Protein AF-A0A238X2G6-F1 (afdb_monomer_lite)

Sequence (100 aa):
MTDATEGRVTDTSEGRVTDTSNEGRRTAVTVDCADCGFDVTYRRLREARVGLARHEAETGHAVDWRIERLSAGVERAGDAAGVCGIPERGDEACDGRFPF

Secondary structure (DSSP, 8-state):
-------------------GGGGGG--EEEEEETTTTEEEEESSHHHHHHHHHHHHHHH----EEEEEE--HHHHHHHHHTT-----SSSS---------

pLDDT: mean 72.13, std 17.0, range [41.31, 95.06]

InterPro domains:
  IPR055964 Protein of unknown function DUF7542 [PF24398] (26-92)

Organism: Halorubrum vacuolatum (NCBI:txid63740)

Structure (mmCIF, N/CA/C/O backbone):
data_AF-A0A238X2G6-F1
#
_entry.id   AF-A0A238X2G6-F1
#
loop_
_atom_site.group_PDB
_atom_site.id
_atom_site.type_symbol
_atom_site.label_atom_id
_atom_site.label_alt_id
_atom_site.label_comp_id
_atom_site.label_asym_id
_atom_site.label_entity_id
_atom_site.label_seq_id
_atom_site.pdbx_PDB_ins_code
_atom_site.Cartn_x
_atom_site.Cartn_y
_atom_site.Cartn_z
_atom_site.occupancy
_atom_site.B_iso_or_equiv
_atom_site.auth_seq_id
_atom_site.auth_comp_id
_atom_site.auth_asym_id
_atom_site.auth_atom_id
_atom_site.pdbx_PDB_model_num
ATOM 1 N N . MET A 1 1 ? 22.361 56.481 -41.832 1.00 43.41 1 MET A N 1
ATOM 2 C CA . MET A 1 1 ? 22.383 55.053 -42.208 1.00 43.41 1 MET A CA 1
ATOM 3 C C . MET A 1 1 ? 22.372 54.261 -40.913 1.00 43.41 1 MET A C 1
ATOM 5 O O . MET A 1 1 ? 23.104 54.617 -40.003 1.00 43.41 1 MET A O 1
ATOM 9 N N . THR A 1 2 ? 21.404 53.362 -40.804 1.00 45.88 2 THR A N 1
ATOM 10 C CA . THR A 1 2 ? 20.804 52.767 -39.600 1.00 45.88 2 THR A CA 1
ATOM 11 C C . THR A 1 2 ? 21.659 51.727 -38.873 1.00 45.88 2 THR A C 1
ATOM 13 O O . THR A 1 2 ? 22.355 50.959 -39.521 1.00 45.88 2 THR A O 1
ATOM 16 N N . ASP A 1 3 ? 21.504 51.746 -37.544 1.00 54.97 3 ASP A N 1
ATOM 17 C CA . ASP A 1 3 ? 21.405 50.655 -36.554 1.00 54.97 3 ASP A CA 1
ATOM 18 C C . ASP A 1 3 ? 22.288 49.398 -36.660 1.00 54.97 3 ASP A C 1
ATOM 20 O O . ASP A 1 3 ? 22.249 48.662 -37.642 1.00 54.97 3 ASP A O 1
ATOM 24 N N . ALA A 1 4 ? 2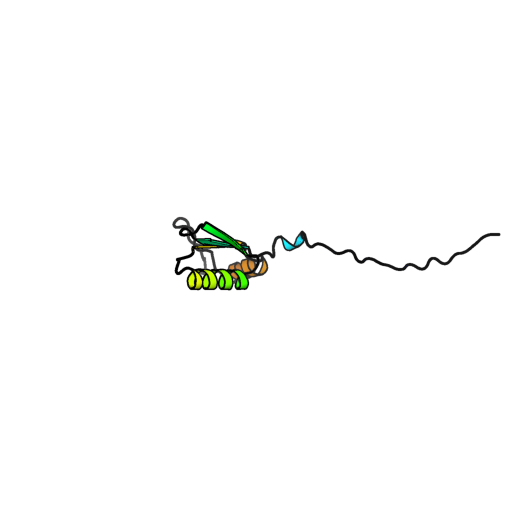2.951 49.072 -35.547 1.00 60.09 4 ALA A N 1
ATOM 25 C CA . ALA A 1 4 ? 23.222 47.688 -35.173 1.00 60.09 4 ALA A CA 1
ATOM 26 C C . ALA A 1 4 ? 23.057 47.536 -33.652 1.00 60.09 4 ALA A C 1
ATOM 28 O O . ALA A 1 4 ? 24.004 47.648 -32.878 1.00 60.09 4 ALA A O 1
ATOM 29 N N . THR A 1 5 ? 21.812 47.325 -33.235 1.00 61.19 5 THR A N 1
ATOM 30 C CA . THR A 1 5 ? 21.424 46.801 -31.923 1.00 61.19 5 THR A CA 1
ATOM 31 C C . THR A 1 5 ? 22.034 45.411 -31.722 1.00 61.19 5 THR A C 1
ATOM 33 O O . THR A 1 5 ? 21.630 44.442 -32.365 1.00 61.19 5 THR A O 1
ATOM 36 N N . GLU A 1 6 ? 23.003 45.289 -30.815 1.00 59.19 6 GLU A N 1
ATOM 37 C CA . GLU A 1 6 ? 23.534 43.996 -30.380 1.00 59.19 6 GLU A CA 1
ATOM 38 C C . GLU A 1 6 ? 22.517 43.315 -29.453 1.00 59.19 6 GLU A C 1
ATOM 40 O O . GLU A 1 6 ? 22.307 43.706 -28.302 1.00 59.19 6 GLU A O 1
ATOM 45 N N . GLY A 1 7 ? 21.836 42.299 -29.983 1.00 49.41 7 GLY A N 1
ATOM 46 C CA . GLY A 1 7 ? 20.875 41.488 -29.246 1.00 49.41 7 GLY A CA 1
ATOM 47 C C . GLY A 1 7 ? 21.553 40.679 -28.141 1.00 49.41 7 GLY A C 1
ATOM 48 O O . GLY A 1 7 ? 22.276 39.720 -28.401 1.00 49.41 7 GLY A O 1
ATOM 49 N N . ARG A 1 8 ? 21.281 41.042 -26.886 1.00 54.69 8 ARG A N 1
ATOM 50 C CA . ARG A 1 8 ? 21.616 40.240 -25.707 1.00 54.69 8 ARG A CA 1
ATOM 51 C C . ARG A 1 8 ? 20.678 39.035 -25.638 1.00 54.69 8 ARG A C 1
ATOM 53 O O . ARG A 1 8 ? 19.507 39.186 -25.302 1.00 54.69 8 ARG A O 1
ATOM 60 N N . VAL A 1 9 ? 21.196 37.843 -25.922 1.00 59.66 9 VAL A N 1
ATOM 61 C CA . VAL A 1 9 ? 20.473 36.583 -25.704 1.00 59.66 9 VAL A CA 1
ATOM 62 C C . VAL A 1 9 ? 20.531 36.250 -24.213 1.00 59.66 9 VAL A C 1
ATOM 64 O O . VAL A 1 9 ? 21.567 35.824 -23.706 1.00 59.66 9 VAL A O 1
ATOM 67 N N . THR A 1 10 ? 19.439 36.480 -23.485 1.00 60.28 10 THR A N 1
ATOM 68 C CA . THR A 1 10 ? 19.218 35.837 -22.185 1.00 60.28 10 THR A CA 1
ATOM 69 C C . THR A 1 10 ? 18.411 34.581 -22.437 1.00 60.28 10 THR A C 1
ATOM 71 O O . THR A 1 10 ? 17.205 34.644 -22.676 1.00 60.28 10 THR A O 1
ATOM 74 N N . ASP A 1 11 ? 19.090 33.443 -22.418 1.00 51.31 11 ASP A N 1
ATOM 75 C CA . ASP A 1 11 ? 18.433 32.147 -22.431 1.00 51.31 11 ASP A CA 1
ATOM 76 C C . ASP A 1 11 ? 17.734 31.962 -21.073 1.00 51.31 11 ASP A C 1
ATOM 78 O O . ASP A 1 11 ? 18.334 31.554 -20.082 1.00 51.31 11 ASP A O 1
ATOM 82 N N . THR A 1 12 ? 16.470 32.380 -20.984 1.00 60.91 12 THR A N 1
ATOM 83 C CA . THR A 1 12 ? 15.582 32.036 -19.866 1.00 60.91 12 THR A CA 1
ATOM 84 C C . THR A 1 12 ? 14.779 30.814 -20.275 1.00 60.91 12 THR A C 1
ATOM 86 O O . THR A 1 12 ? 13.565 30.860 -20.455 1.00 60.91 12 THR A O 1
ATOM 89 N N . SER A 1 13 ? 15.479 29.700 -20.447 1.00 57.94 13 SER A N 1
ATOM 90 C CA . SER A 1 13 ? 14.849 28.398 -20.620 1.00 57.94 13 SER A CA 1
ATOM 91 C C . SER A 1 13 ? 14.638 27.745 -19.255 1.00 57.94 13 SER A C 1
ATOM 93 O O . SER A 1 13 ? 15.218 26.708 -18.950 1.00 57.94 13 SER A O 1
ATOM 95 N N . GLU A 1 14 ? 13.769 28.317 -18.415 1.00 60.88 14 GLU A N 1
ATOM 96 C CA . GLU A 1 14 ? 13.149 27.563 -17.314 1.00 60.88 14 GLU A CA 1
ATOM 97 C C . GLU A 1 14 ? 11.978 26.745 -17.871 1.00 60.88 14 GLU A C 1
ATOM 99 O O . GLU A 1 14 ? 10.807 26.925 -17.534 1.00 60.88 14 GLU A O 1
ATOM 104 N N . GLY A 1 15 ? 12.306 25.822 -18.775 1.00 49.47 15 GLY A N 1
ATOM 105 C CA . GLY A 1 15 ? 11.401 24.761 -19.175 1.00 49.47 15 GLY A CA 1
ATOM 106 C C . GLY A 1 15 ? 11.247 23.808 -18.001 1.00 49.47 15 GLY A C 1
ATOM 107 O O . GLY A 1 15 ? 12.034 22.877 -17.847 1.00 49.47 15 GLY A O 1
ATOM 108 N N . ARG A 1 16 ? 10.244 24.036 -17.147 1.00 55.12 16 ARG A N 1
ATOM 109 C CA . ARG A 1 16 ? 9.802 23.036 -16.171 1.00 55.12 16 ARG A CA 1
ATOM 110 C C . ARG A 1 16 ? 9.295 21.832 -16.960 1.00 55.12 16 ARG A C 1
ATOM 112 O O . ARG A 1 16 ? 8.133 21.781 -17.352 1.00 55.12 16 ARG A O 1
ATOM 119 N N . VAL A 1 17 ? 10.185 20.871 -17.191 1.00 57.28 17 VAL A N 1
ATOM 120 C CA . VAL A 1 17 ? 9.835 19.520 -17.614 1.00 57.28 17 VAL A CA 1
ATOM 121 C C . VAL A 1 17 ? 8.948 18.963 -16.508 1.00 57.28 17 VAL A C 1
ATOM 123 O O . VAL A 1 17 ? 9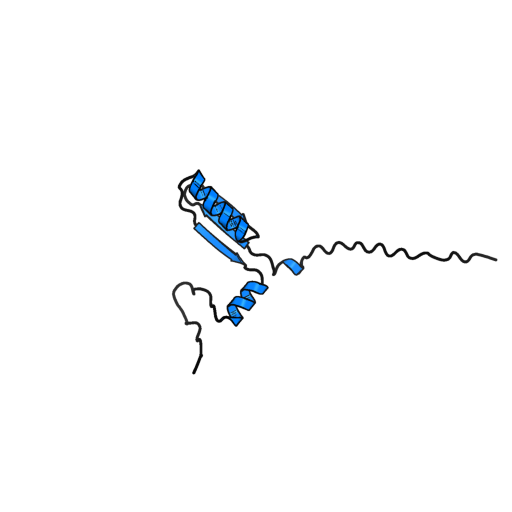.423 18.560 -15.452 1.00 57.28 17 VAL A O 1
ATOM 126 N N . THR A 1 18 ? 7.632 19.010 -16.690 1.00 53.09 18 THR A N 1
ATOM 127 C CA . THR A 1 18 ? 6.757 18.142 -15.913 1.00 53.09 18 THR A CA 1
ATOM 128 C C . THR A 1 18 ? 6.973 16.756 -16.482 1.00 53.09 18 THR A C 1
ATOM 130 O O . THR A 1 18 ? 6.536 16.468 -17.595 1.00 53.09 18 THR A O 1
ATOM 133 N N . ASP A 1 19 ? 7.730 15.938 -15.759 1.00 47.75 19 ASP A N 1
ATOM 134 C CA . ASP A 1 19 ? 8.060 14.574 -16.137 1.00 47.75 19 ASP A CA 1
ATOM 135 C C . ASP A 1 19 ? 6.794 13.717 -16.324 1.00 47.75 19 ASP A C 1
ATOM 137 O O . ASP A 1 19 ? 6.384 12.974 -15.429 1.00 47.75 19 ASP A O 1
ATOM 141 N N . THR A 1 20 ? 6.188 13.747 -17.508 1.00 51.09 20 THR A N 1
ATOM 142 C CA . THR A 1 20 ? 5.290 12.671 -17.954 1.00 51.09 20 THR A CA 1
ATOM 143 C C . THR A 1 20 ? 6.098 11.377 -18.158 1.00 51.09 20 THR A C 1
ATOM 145 O O . THR A 1 20 ? 5.592 10.282 -17.951 1.00 51.09 20 THR A O 1
ATOM 148 N N . SER A 1 21 ? 7.419 11.479 -18.367 1.00 50.69 21 SER A N 1
ATOM 149 C CA . SER A 1 21 ? 8.375 10.354 -18.320 1.00 50.69 21 SER A CA 1
ATOM 150 C C . SER A 1 21 ? 8.530 9.693 -16.936 1.00 50.69 21 SER A C 1
ATOM 152 O O . SER A 1 21 ? 9.225 8.685 -16.809 1.00 50.69 21 SER A O 1
ATOM 154 N N . ASN A 1 22 ? 7.889 10.217 -15.883 1.00 54.81 22 ASN A N 1
ATOM 155 C CA . ASN A 1 22 ? 7.878 9.619 -14.542 1.00 54.81 22 ASN A CA 1
ATOM 156 C C . ASN A 1 22 ? 6.709 8.634 -14.337 1.00 54.81 22 ASN A C 1
ATOM 158 O O . ASN A 1 22 ? 6.542 8.093 -13.245 1.00 54.81 22 ASN A O 1
ATOM 162 N N . GLU A 1 23 ? 5.894 8.362 -15.360 1.00 50.84 23 GLU A N 1
ATOM 163 C CA . GLU A 1 23 ? 4.807 7.379 -15.259 1.00 50.84 23 GLU A CA 1
ATOM 164 C C . GLU A 1 23 ? 5.327 5.973 -14.885 1.00 50.84 23 GLU A C 1
ATOM 166 O O . GLU A 1 23 ? 4.659 5.254 -14.145 1.00 50.84 23 GLU A O 1
ATOM 171 N N . GLY A 1 24 ? 6.561 5.633 -15.294 1.00 50.19 24 GLY A N 1
ATOM 172 C CA . GLY A 1 24 ? 7.241 4.364 -14.994 1.00 50.19 24 GLY A CA 1
ATOM 173 C C . GLY A 1 24 ? 8.103 4.328 -13.721 1.00 50.19 24 GLY A C 1
ATOM 174 O O . GLY A 1 24 ? 8.701 3.296 -13.431 1.00 50.19 24 GLY A O 1
ATOM 175 N N . ARG A 1 25 ? 8.221 5.409 -12.928 1.00 58.06 25 ARG A N 1
ATOM 176 C CA . ARG 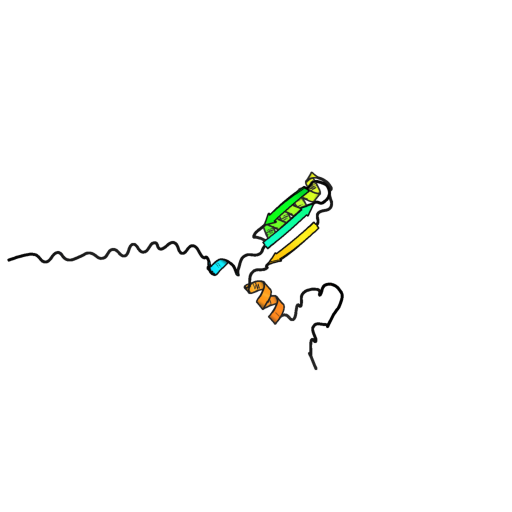A 1 25 ? 8.894 5.339 -11.601 1.00 58.06 25 ARG A CA 1
ATOM 177 C C . ARG A 1 25 ? 7.928 5.468 -10.430 1.00 58.06 25 ARG A C 1
ATOM 179 O O . ARG A 1 25 ? 8.368 5.542 -9.283 1.00 58.06 25 ARG A O 1
ATOM 186 N N . ARG A 1 26 ? 6.625 5.501 -10.687 1.00 69.44 26 ARG A N 1
ATOM 187 C CA . ARG A 1 26 ? 5.622 5.704 -9.644 1.00 69.44 26 ARG A CA 1
ATOM 188 C C . ARG A 1 26 ? 5.186 4.362 -9.078 1.00 69.44 26 ARG A C 1
ATOM 190 O O . ARG A 1 26 ? 4.377 3.667 -9.685 1.00 69.44 26 ARG A O 1
ATOM 197 N N . THR A 1 27 ? 5.681 4.050 -7.884 1.00 81.00 27 THR A N 1
ATOM 198 C CA . THR A 1 27 ? 5.053 3.042 -7.034 1.00 81.00 27 THR A CA 1
ATOM 199 C C . THR A 1 27 ? 3.607 3.455 -6.762 1.00 81.00 27 THR A C 1
ATOM 201 O O . THR A 1 27 ? 3.326 4.636 -6.551 1.00 81.00 27 THR A O 1
ATOM 204 N N . ALA A 1 28 ? 2.685 2.505 -6.796 1.00 85.31 28 ALA A N 1
ATOM 205 C CA . ALA A 1 28 ? 1.294 2.706 -6.425 1.00 85.31 28 ALA A CA 1
ATOM 206 C C . ALA A 1 28 ? 0.892 1.585 -5.471 1.00 85.31 28 ALA A C 1
ATOM 208 O O . ALA A 1 28 ? 1.071 0.412 -5.794 1.00 85.31 28 ALA A O 1
ATOM 209 N N . VAL A 1 29 ? 0.401 1.960 -4.294 1.00 89.62 29 VAL A N 1
ATOM 210 C CA . VAL A 1 29 ? -0.061 1.021 -3.270 1.00 89.62 29 VAL A CA 1
ATOM 211 C C . VAL A 1 29 ? -1.432 1.463 -2.813 1.00 89.62 29 VAL A C 1
ATOM 213 O O . VAL A 1 29 ? -1.565 2.586 -2.331 1.00 89.62 29 VAL A O 1
ATOM 216 N N . THR A 1 30 ? -2.415 0.593 -2.958 1.00 90.88 30 THR A N 1
ATOM 217 C CA . THR A 1 30 ? -3.771 0.816 -2.469 1.00 90.88 30 THR A CA 1
ATOM 218 C C . THR A 1 30 ? -3.923 0.112 -1.132 1.00 90.88 30 THR A C 1
ATOM 220 O O . THR A 1 30 ? -3.491 -1.030 -0.975 1.00 90.88 30 THR A O 1
ATOM 223 N N . VAL A 1 31 ? -4.480 0.828 -0.165 1.00 89.06 31 VAL A N 1
ATOM 224 C CA . VAL A 1 31 ? -4.832 0.332 1.163 1.00 89.06 31 VAL A CA 1
ATOM 225 C C . VAL A 1 31 ? -6.348 0.429 1.266 1.00 89.06 31 VAL A C 1
ATOM 227 O O . VAL A 1 31 ? -6.873 1.531 1.117 1.00 89.06 31 VAL A O 1
ATOM 230 N N . ASP A 1 32 ? -7.008 -0.703 1.487 1.00 91.88 32 ASP A N 1
ATOM 231 C CA . ASP A 1 32 ? -8.463 -0.832 1.573 1.00 91.88 32 ASP A CA 1
ATOM 232 C C . ASP A 1 32 ? -8.854 -1.525 2.886 1.00 91.88 32 ASP A C 1
ATOM 234 O O . ASP A 1 32 ? -8.298 -2.561 3.253 1.00 91.88 32 ASP A O 1
ATOM 238 N N . CYS A 1 33 ? -9.797 -0.944 3.621 1.00 93.00 33 CYS A N 1
ATOM 239 C CA . CYS A 1 33 ? -10.366 -1.547 4.820 1.00 93.00 33 CYS A CA 1
ATOM 240 C C . CYS A 1 33 ? -11.829 -1.909 4.573 1.00 93.00 33 CYS A C 1
ATOM 242 O O . CYS A 1 33 ? -12.702 -1.034 4.537 1.00 93.00 33 CYS A O 1
ATOM 244 N N . ALA A 1 34 ? -12.100 -3.211 4.499 1.00 87.81 34 ALA A N 1
ATOM 245 C CA . ALA A 1 34 ? -13.440 -3.748 4.291 1.00 87.81 34 ALA A CA 1
ATOM 246 C C . ALA A 1 34 ? -14.427 -3.399 5.424 1.00 87.81 34 ALA A C 1
ATOM 248 O O . ALA A 1 34 ? -15.635 -3.352 5.192 1.00 87.81 34 ALA A O 1
ATOM 249 N N . ASP A 1 35 ? -13.928 -3.126 6.634 1.00 88.94 35 ASP A N 1
ATOM 250 C CA . ASP A 1 35 ? -14.761 -2.875 7.815 1.00 88.94 35 ASP A CA 1
ATOM 251 C C . ASP A 1 35 ? -15.307 -1.440 7.890 1.00 88.94 35 ASP A C 1
ATOM 253 O O . ASP A 1 35 ? -16.364 -1.204 8.479 1.00 88.94 35 ASP A O 1
ATOM 257 N N . CYS A 1 36 ? -14.609 -0.457 7.307 1.00 92.62 36 CYS A N 1
ATOM 258 C CA . CYS A 1 36 ? -14.988 0.959 7.425 1.00 92.62 36 CYS A CA 1
ATOM 259 C C . CYS A 1 36 ? -14.932 1.767 6.123 1.00 92.62 36 CYS A C 1
ATOM 261 O O . CYS A 1 36 ? -15.203 2.969 6.148 1.00 92.62 36 CYS A O 1
ATOM 263 N N . GLY A 1 37 ? -14.609 1.131 4.994 1.00 85.88 37 GLY A N 1
ATOM 264 C CA . GLY A 1 37 ? -14.569 1.773 3.679 1.00 85.88 37 GLY A CA 1
ATOM 265 C C . GLY A 1 37 ? -13.413 2.759 3.506 1.00 85.88 37 GLY A C 1
ATOM 266 O O . GLY A 1 37 ? -13.505 3.684 2.700 1.00 85.88 37 GLY A O 1
ATOM 267 N N . PHE A 1 38 ? -12.343 2.609 4.290 1.00 87.56 38 PHE A N 1
ATOM 268 C CA . PHE A 1 38 ? -11.116 3.375 4.092 1.00 87.56 38 PHE A CA 1
ATOM 269 C C . PHE A 1 38 ? -10.402 2.864 2.838 1.00 87.56 38 PHE A C 1
ATOM 271 O O . PHE A 1 38 ? -9.858 1.772 2.878 1.00 87.56 38 PHE A O 1
ATOM 278 N N . ASP A 1 39 ? -10.373 3.666 1.770 1.00 92.50 39 ASP A N 1
ATOM 279 C CA . ASP A 1 39 ? -9.631 3.394 0.531 1.00 92.50 39 ASP A CA 1
ATOM 280 C C . ASP A 1 39 ? -8.681 4.561 0.237 1.00 92.50 39 ASP A C 1
ATOM 282 O O . ASP A 1 39 ? -9.104 5.713 0.083 1.00 92.50 39 ASP A O 1
ATOM 286 N N . VAL A 1 40 ? -7.374 4.286 0.205 1.00 91.19 40 VAL A N 1
ATOM 287 C CA . VAL A 1 40 ? -6.355 5.291 -0.120 1.00 91.19 40 VAL A CA 1
ATOM 288 C C . VAL A 1 40 ? -5.248 4.692 -0.978 1.00 91.19 40 VAL A C 1
ATOM 290 O O . VAL A 1 40 ? -4.607 3.705 -0.621 1.00 91.19 40 VAL A O 1
ATOM 293 N N . THR A 1 41 ? -4.940 5.370 -2.087 1.00 91.56 41 THR A N 1
ATOM 294 C CA . THR A 1 41 ? -3.775 5.059 -2.924 1.00 91.56 41 THR A CA 1
ATOM 295 C C . THR A 1 41 ? -2.583 5.959 -2.590 1.00 91.56 41 THR A C 1
ATOM 297 O O . THR A 1 41 ? -2.626 7.179 -2.757 1.00 91.56 41 THR A O 1
ATOM 300 N N . TYR A 1 42 ? -1.461 5.350 -2.217 1.00 89.19 42 TYR A N 1
ATOM 301 C CA . TYR A 1 42 ? -0.189 6.011 -1.941 1.00 89.19 42 TYR A CA 1
ATOM 302 C C . TYR A 1 42 ? 0.789 5.869 -3.105 1.00 89.19 42 TYR A C 1
ATOM 304 O O . TYR A 1 42 ? 0.842 4.849 -3.793 1.00 89.19 42 TYR A O 1
ATOM 312 N N . ARG A 1 43 ? 1.637 6.887 -3.295 1.00 86.00 43 ARG A N 1
ATOM 313 C CA . ARG A 1 43 ? 2.692 6.886 -4.327 1.00 86.00 43 ARG A CA 1
ATOM 314 C C . ARG A 1 43 ? 4.059 6.427 -3.813 1.00 86.00 43 ARG A C 1
ATOM 316 O O . ARG A 1 43 ? 5.028 6.384 -4.570 1.00 86.00 43 ARG A O 1
ATOM 323 N N . ARG A 1 44 ? 4.161 6.121 -2.515 1.00 82.81 44 ARG A N 1
ATOM 324 C CA . ARG A 1 44 ? 5.393 5.692 -1.840 1.00 82.81 44 ARG A CA 1
ATOM 325 C C . ARG A 1 44 ? 5.090 4.573 -0.848 1.00 82.81 44 ARG A C 1
ATOM 327 O O . ARG A 1 44 ? 4.210 4.723 -0.006 1.00 82.81 44 ARG A O 1
ATOM 334 N N . LEU A 1 45 ? 5.890 3.504 -0.872 1.00 86.50 45 LEU A N 1
ATOM 335 C CA . LEU A 1 45 ? 5.745 2.359 0.047 1.00 86.50 45 LEU A CA 1
ATOM 336 C C . LEU A 1 45 ? 5.832 2.769 1.518 1.00 86.50 45 LEU A C 1
ATOM 338 O O . LEU A 1 45 ? 5.082 2.275 2.352 1.00 86.50 45 LEU A O 1
ATOM 342 N N . ARG A 1 46 ? 6.740 3.699 1.839 1.00 87.31 46 ARG A N 1
ATOM 343 C CA . ARG A 1 46 ? 6.895 4.195 3.210 1.00 87.31 46 ARG A CA 1
ATOM 344 C C . ARG A 1 46 ? 5.615 4.858 3.721 1.00 87.31 46 ARG A C 1
ATOM 346 O O . ARG A 1 46 ? 5.263 4.661 4.875 1.00 87.31 46 ARG A O 1
ATOM 353 N N . GLU A 1 47 ? 4.951 5.647 2.883 1.00 87.12 47 GLU A N 1
ATOM 354 C CA . GLU A 1 47 ? 3.714 6.342 3.254 1.00 87.12 47 GLU A CA 1
ATOM 355 C C . GLU A 1 47 ? 2.559 5.355 3.393 1.00 87.12 47 GLU A C 1
ATOM 357 O O . GLU A 1 47 ? 1.864 5.404 4.401 1.00 87.12 47 GLU A O 1
ATOM 362 N N . ALA A 1 48 ? 2.439 4.404 2.461 1.00 89.06 48 ALA A N 1
ATOM 363 C CA . ALA A 1 48 ? 1.459 3.324 2.548 1.00 89.06 48 ALA A CA 1
ATOM 364 C C . ALA A 1 48 ? 1.597 2.536 3.857 1.00 89.06 48 ALA A C 1
ATOM 366 O O . ALA A 1 48 ? 0.621 2.351 4.575 1.00 89.06 48 ALA A O 1
AT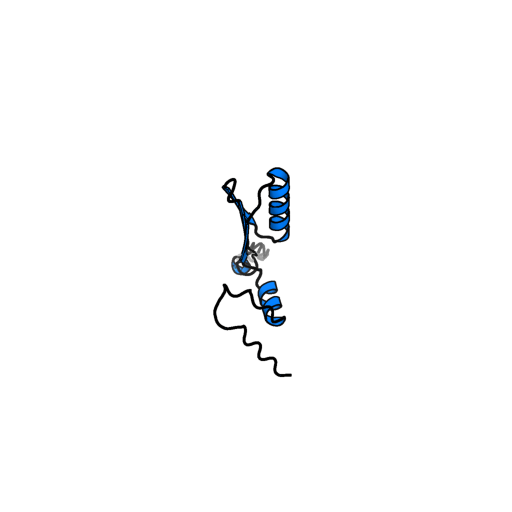OM 367 N N . ARG A 1 49 ? 2.828 2.152 4.223 1.00 91.25 49 ARG A N 1
ATOM 368 C CA . ARG A 1 49 ? 3.105 1.423 5.468 1.00 91.25 49 ARG A CA 1
ATOM 369 C C . ARG A 1 49 ? 2.716 2.217 6.715 1.00 91.25 49 ARG A C 1
ATOM 371 O O . ARG A 1 49 ? 2.215 1.636 7.671 1.00 91.25 49 ARG A O 1
ATOM 378 N N . VAL A 1 50 ? 2.969 3.526 6.725 1.00 94.00 50 VAL A N 1
ATOM 379 C CA . VAL A 1 50 ? 2.568 4.396 7.842 1.00 94.00 50 VAL A CA 1
ATOM 380 C C . VAL A 1 50 ? 1.047 4.544 7.894 1.00 94.00 50 VAL A C 1
ATOM 382 O O . VAL A 1 50 ? 0.490 4.488 8.983 1.00 94.00 50 VAL A O 1
ATOM 385 N N . GLY A 1 51 ? 0.384 4.706 6.746 1.00 89.12 51 GLY A N 1
ATOM 386 C CA . GLY A 1 51 ? -1.075 4.781 6.650 1.00 89.12 51 GLY A CA 1
ATOM 387 C C . GLY A 1 51 ? -1.759 3.517 7.164 1.00 89.12 51 GLY A C 1
ATOM 388 O O . GLY A 1 51 ? -2.649 3.620 8.000 1.00 89.12 51 GLY A O 1
ATOM 389 N N . LEU A 1 52 ? -1.268 2.347 6.746 1.00 90.19 52 LEU A N 1
ATOM 390 C CA . LEU A 1 52 ? -1.729 1.036 7.203 1.00 90.19 52 LEU A CA 1
ATOM 391 C C . LEU A 1 52 ? -1.621 0.902 8.728 1.00 90.19 52 LEU A C 1
ATOM 393 O O . LEU A 1 52 ? -2.629 0.762 9.410 1.00 90.19 52 LEU A O 1
ATOM 397 N N . ALA A 1 53 ? -0.406 1.037 9.271 1.00 91.69 53 ALA A N 1
ATOM 398 C CA . ALA A 1 53 ? -0.164 0.864 10.703 1.00 91.69 53 ALA A CA 1
ATOM 399 C C . ALA A 1 53 ? -0.939 1.879 11.556 1.00 91.69 53 ALA A C 1
ATOM 401 O O . ALA A 1 53 ? -1.382 1.571 12.660 1.00 91.69 53 ALA A O 1
ATOM 402 N N . ARG A 1 54 ? -1.103 3.105 11.047 1.00 93.50 54 ARG A N 1
ATOM 403 C CA . ARG A 1 54 ? -1.924 4.127 11.692 1.00 93.50 54 ARG A CA 1
ATOM 404 C C . ARG A 1 54 ? -3.394 3.718 11.713 1.00 93.50 54 ARG A C 1
ATOM 406 O O . ARG A 1 54 ? -4.013 3.825 12.763 1.00 93.50 54 ARG A O 1
ATOM 413 N N . HIS A 1 55 ? -3.934 3.260 10.586 1.00 92.75 55 HIS A N 1
ATOM 414 C CA . HIS A 1 55 ? -5.330 2.852 10.490 1.00 92.75 55 HIS A CA 1
ATOM 415 C C . HIS A 1 55 ? -5.635 1.677 11.424 1.00 92.75 55 HIS A C 1
ATOM 417 O O . HIS A 1 55 ? -6.586 1.749 12.199 1.00 92.75 55 HIS A O 1
ATOM 423 N N . GLU A 1 56 ? -4.793 0.642 11.411 1.00 92.94 56 GLU A N 1
ATOM 424 C CA . GLU A 1 56 ? -4.907 -0.512 12.311 1.00 92.94 56 GLU A CA 1
ATOM 425 C C . GLU A 1 56 ? -4.861 -0.079 13.784 1.00 92.94 56 GLU A C 1
ATOM 427 O O . GLU A 1 56 ? -5.660 -0.539 14.593 1.00 92.94 56 GLU A O 1
ATOM 432 N N . ALA A 1 57 ? -3.970 0.850 14.147 1.00 95.06 57 ALA A N 1
ATOM 433 C CA . ALA A 1 57 ? -3.861 1.343 15.520 1.00 95.06 57 ALA A CA 1
ATOM 434 C C . ALA A 1 57 ? -5.046 2.223 15.956 1.00 95.06 57 ALA A C 1
ATOM 436 O O . ALA A 1 57 ? -5.436 2.188 17.122 1.00 95.06 57 ALA A O 1
ATOM 437 N N . GLU A 1 58 ? -5.598 3.036 15.052 1.00 94.81 58 GLU A N 1
ATOM 438 C CA . GLU A 1 58 ? -6.708 3.951 15.350 1.00 94.81 58 GLU A CA 1
ATOM 439 C C . GLU A 1 58 ? -8.064 3.235 15.391 1.00 94.81 58 GLU A C 1
ATOM 441 O O . GLU A 1 58 ? -8.933 3.620 16.173 1.00 94.81 58 GLU A O 1
ATOM 446 N N . THR A 1 59 ? -8.253 2.207 14.563 1.00 91.94 59 THR A N 1
ATOM 447 C CA . THR A 1 59 ? -9.555 1.542 14.378 1.00 91.94 59 THR A CA 1
ATOM 448 C C . THR A 1 59 ? -9.605 0.124 14.940 1.00 91.94 59 THR A C 1
ATOM 450 O O . THR A 1 59 ? -10.683 -0.375 15.247 1.00 91.94 59 THR A O 1
ATOM 453 N N . GLY A 1 60 ? -8.455 -0.537 15.093 1.00 93.19 60 GLY A N 1
ATOM 454 C CA . GLY A 1 60 ? -8.381 -1.963 15.411 1.00 93.19 60 GLY A CA 1
ATOM 455 C C . GLY A 1 60 ? -8.817 -2.878 14.262 1.00 93.19 60 GLY A C 1
ATOM 456 O O . GLY A 1 60 ? -8.929 -4.084 14.476 1.00 93.19 60 GLY A O 1
ATOM 457 N N . HIS A 1 61 ? -9.085 -2.335 13.072 1.00 93.25 61 HIS A N 1
ATOM 458 C CA . HIS A 1 61 ? -9.489 -3.124 11.914 1.00 93.25 61 HIS A CA 1
ATOM 459 C C . HIS A 1 61 ? -8.290 -3.796 11.258 1.00 93.25 61 HIS A C 1
ATOM 461 O O . HIS A 1 61 ? -7.179 -3.259 11.262 1.00 93.25 61 HIS A O 1
ATOM 467 N N . ALA A 1 62 ? -8.541 -4.954 10.655 1.00 84.88 62 ALA A N 1
ATOM 468 C CA . ALA A 1 62 ? -7.609 -5.530 9.703 1.00 84.88 62 ALA A CA 1
ATOM 469 C C . ALA A 1 62 ? -7.766 -4.797 8.367 1.00 84.88 62 ALA A C 1
ATOM 471 O O . ALA A 1 62 ? -8.871 -4.435 7.963 1.00 84.88 62 ALA A O 1
ATOM 472 N N . VAL A 1 63 ? -6.650 -4.543 7.695 1.00 87.19 63 VAL A N 1
ATOM 473 C CA . VAL A 1 63 ? -6.639 -3.757 6.464 1.00 87.19 63 VAL A CA 1
ATOM 474 C C . VAL A 1 63 ? -5.916 -4.538 5.379 1.00 87.19 63 VAL A C 1
ATOM 476 O O . VAL A 1 63 ? -4.797 -5.020 5.578 1.00 87.19 63 VAL A O 1
ATOM 479 N N . ASP A 1 64 ? -6.549 -4.636 4.217 1.00 88.25 64 ASP A N 1
ATOM 480 C CA . ASP A 1 64 ? -5.966 -5.235 3.031 1.00 88.25 64 ASP A CA 1
ATOM 481 C C . ASP A 1 64 ? -5.142 -4.192 2.269 1.00 88.25 64 ASP A C 1
ATOM 483 O O . ASP A 1 64 ? -5.447 -2.998 2.222 1.00 88.25 64 ASP A O 1
ATOM 487 N N . TRP A 1 65 ? -4.046 -4.631 1.656 1.00 88.25 65 TRP A N 1
ATOM 488 C CA . TRP A 1 65 ? -3.215 -3.754 0.840 1.00 88.25 65 TRP A CA 1
ATOM 489 C C . TRP A 1 65 ? -2.708 -4.471 -0.400 1.00 88.25 65 TRP A C 1
ATOM 491 O O . TRP A 1 65 ? -2.409 -5.666 -0.393 1.00 88.25 65 TRP A O 1
ATOM 501 N N . ARG A 1 66 ? -2.571 -3.709 -1.482 1.00 86.06 66 ARG A N 1
ATOM 502 C CA . ARG A 1 66 ? -2.075 -4.203 -2.763 1.00 86.06 66 ARG A CA 1
ATOM 503 C C . ARG A 1 66 ? -1.106 -3.212 -3.379 1.00 86.06 66 ARG A C 1
ATOM 505 O O . ARG A 1 66 ? -1.355 -2.010 -3.414 1.00 86.06 66 ARG A O 1
ATOM 512 N N . ILE A 1 67 ? 0.010 -3.727 -3.887 1.00 86.56 67 ILE A N 1
ATOM 513 C CA . ILE A 1 67 ? 0.942 -2.949 -4.704 1.00 86.56 67 ILE A CA 1
ATOM 514 C C . ILE A 1 67 ? 0.505 -3.100 -6.158 1.00 86.56 67 ILE A C 1
ATOM 516 O O . ILE A 1 67 ? 0.711 -4.142 -6.766 1.00 86.56 67 ILE A O 1
ATOM 520 N N . GLU A 1 68 ? -0.091 -2.047 -6.699 1.00 82.88 68 GLU A N 1
ATOM 521 C CA . GLU A 1 68 ? -0.551 -1.984 -8.088 1.00 82.88 68 GLU A CA 1
ATOM 522 C C . GLU A 1 68 ? 0.616 -1.801 -9.060 1.00 82.88 68 GLU A C 1
ATOM 524 O O . GLU A 1 68 ? 0.599 -2.316 -10.173 1.00 82.88 68 GLU A O 1
ATOM 529 N N . ARG A 1 69 ? 1.636 -1.032 -8.656 1.00 76.94 69 ARG A N 1
ATOM 530 C CA . ARG A 1 69 ? 2.843 -0.789 -9.458 1.00 76.94 69 ARG A CA 1
ATOM 531 C C . ARG A 1 69 ? 4.060 -0.578 -8.581 1.00 76.94 69 ARG A C 1
ATOM 533 O O . ARG A 1 69 ? 3.964 0.048 -7.525 1.00 76.94 69 ARG A O 1
ATOM 540 N N . LEU A 1 70 ? 5.224 -1.000 -9.060 1.00 80.88 70 LEU A N 1
ATOM 541 C CA . LEU A 1 70 ? 6.521 -0.628 -8.501 1.00 80.88 70 LEU A CA 1
ATOM 542 C C . LEU A 1 70 ? 7.241 0.337 -9.446 1.00 80.88 70 LEU A C 1
ATOM 544 O O . LEU A 1 70 ? 6.888 0.491 -10.609 1.00 80.88 70 LEU A O 1
ATOM 548 N N . SER A 1 71 ? 8.250 1.045 -8.939 1.00 78.75 71 SER A N 1
ATOM 549 C CA . SER A 1 71 ? 9.131 1.804 -9.824 1.00 78.75 71 SER A CA 1
ATOM 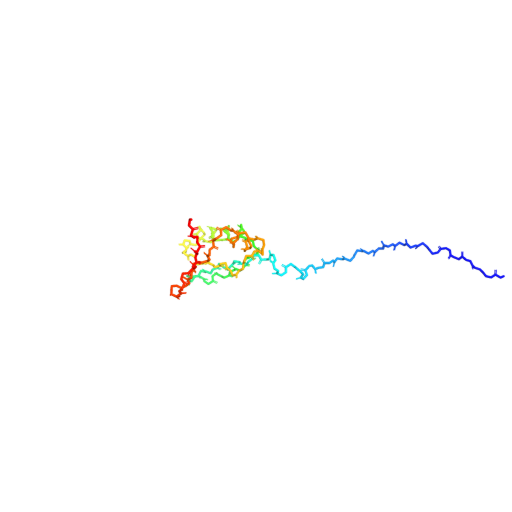550 C C . SER A 1 71 ? 9.888 0.838 -10.739 1.00 78.75 71 SER A C 1
ATOM 552 O O . SER A 1 71 ? 10.442 -0.143 -10.247 1.00 78.75 71 SER A O 1
ATOM 554 N N . ALA A 1 72 ? 10.065 1.182 -12.016 1.00 73.94 72 ALA A N 1
ATOM 555 C CA . ALA A 1 72 ? 10.776 0.344 -12.990 1.00 73.94 72 ALA A CA 1
ATOM 556 C C . ALA A 1 72 ? 12.211 -0.051 -12.581 1.00 73.94 72 ALA A C 1
ATOM 558 O O . ALA A 1 72 ? 12.776 -1.017 -13.083 1.00 73.94 72 ALA A O 1
ATOM 559 N N . GLY A 1 73 ? 12.860 0.705 -11.688 1.00 78.12 73 GLY A N 1
ATOM 560 C CA . GLY A 1 73 ? 14.146 0.298 -11.109 1.00 78.12 73 GLY A CA 1
ATOM 561 C C . GLY A 1 73 ? 14.034 -0.932 -10.203 1.00 78.12 73 GLY A C 1
ATOM 562 O O . GLY A 1 73 ? 14.895 -1.799 -10.258 1.00 78.12 73 GLY A O 1
ATOM 563 N N . VAL A 1 74 ? 12.965 -1.014 -9.410 1.00 80.12 74 VAL A N 1
ATOM 564 C CA . VAL A 1 74 ? 12.686 -2.132 -8.499 1.00 80.12 74 VAL A CA 1
ATOM 565 C C . VAL A 1 74 ? 12.235 -3.358 -9.283 1.00 80.12 74 VAL A C 1
ATOM 567 O O . VAL A 1 74 ? 12.713 -4.446 -9.001 1.00 80.12 74 VAL A O 1
ATOM 570 N N . GLU A 1 75 ? 11.390 -3.182 -10.300 1.00 75.88 75 GLU A N 1
ATOM 571 C CA . GLU A 1 75 ? 10.952 -4.288 -11.166 1.00 75.88 75 GLU A CA 1
ATOM 572 C C . GLU A 1 75 ? 12.144 -4.939 -11.876 1.00 75.88 75 GLU A C 1
ATOM 574 O O . GLU A 1 75 ? 12.331 -6.147 -11.789 1.00 75.88 75 GLU A O 1
ATOM 579 N N . ARG A 1 76 ? 13.030 -4.128 -12.475 1.00 76.12 76 ARG A N 1
ATOM 580 C CA . ARG A 1 76 ? 14.265 -4.626 -13.107 1.00 76.12 76 ARG A CA 1
ATOM 581 C C . ARG A 1 76 ? 15.232 -5.265 -12.115 1.00 76.12 76 ARG A C 1
ATOM 583 O O . ARG A 1 76 ? 15.919 -6.215 -12.466 1.00 76.12 76 ARG A O 1
ATOM 590 N N . ALA A 1 77 ? 15.317 -4.740 -10.893 1.00 77.81 77 ALA A N 1
ATOM 591 C CA . ALA A 1 77 ? 16.145 -5.341 -9.853 1.00 77.81 77 ALA A CA 1
ATOM 592 C C . ALA A 1 77 ? 15.576 -6.688 -9.374 1.00 77.81 77 ALA A C 1
ATOM 594 O O . ALA A 1 77 ? 16.351 -7.599 -9.105 1.00 77.81 77 ALA A O 1
ATOM 595 N N . GLY A 1 78 ? 14.248 -6.824 -9.294 1.00 76.00 78 GLY A N 1
ATOM 596 C CA . GLY A 1 78 ? 13.571 -8.086 -8.987 1.00 76.00 78 GLY A CA 1
ATOM 597 C C . GLY A 1 78 ? 13.808 -9.139 -10.066 1.00 76.00 78 GLY A C 1
ATOM 598 O O . GLY A 1 78 ? 14.225 -10.247 -9.744 1.00 76.00 78 GLY A O 1
ATOM 599 N N . ASP A 1 79 ? 13.655 -8.752 -11.334 1.00 75.12 79 ASP A N 1
ATOM 600 C CA . ASP A 1 79 ? 13.943 -9.600 -12.497 1.00 75.12 79 ASP A CA 1
ATOM 601 C C . ASP A 1 79 ? 15.405 -10.080 -12.510 1.00 75.12 79 ASP A C 1
ATOM 603 O O . ASP A 1 79 ? 15.675 -11.278 -12.553 1.00 75.12 79 ASP A O 1
ATOM 607 N N . ALA A 1 80 ? 16.361 -9.162 -12.326 1.00 71.12 80 ALA A N 1
ATOM 608 C CA . ALA A 1 80 ? 17.783 -9.501 -12.241 1.00 71.12 80 ALA A CA 1
ATOM 609 C C . ALA A 1 80 ? 18.128 -10.399 -11.038 1.00 71.12 80 ALA A C 1
ATOM 611 O O . ALA A 1 80 ? 19.090 -11.163 -11.092 1.00 71.12 80 ALA A O 1
ATOM 612 N N . ALA A 1 81 ? 17.360 -10.306 -9.950 1.00 72.56 81 ALA A N 1
ATOM 613 C CA . ALA A 1 81 ? 17.505 -11.158 -8.774 1.00 72.56 81 ALA A CA 1
ATOM 614 C C . ALA A 1 81 ? 16.779 -12.511 -8.911 1.00 72.56 81 ALA A C 1
ATOM 616 O O . ALA A 1 81 ? 16.848 -13.322 -7.987 1.00 72.56 81 ALA A O 1
ATOM 617 N N . GLY A 1 82 ? 16.073 -12.764 -10.020 1.00 71.31 82 GLY A N 1
ATOM 618 C CA . GLY A 1 82 ? 15.250 -13.962 -10.205 1.00 71.31 82 GLY A CA 1
ATOM 619 C C . GLY A 1 82 ? 14.021 -14.008 -9.289 1.00 71.31 82 GLY A C 1
ATOM 620 O O . GLY A 1 82 ? 13.452 -15.078 -9.078 1.00 71.31 82 GLY A O 1
ATOM 621 N N . VAL A 1 83 ? 13.613 -12.869 -8.719 1.00 74.75 83 VAL A N 1
ATOM 622 C CA . VAL A 1 83 ? 12.393 -12.756 -7.914 1.00 74.75 83 VAL A CA 1
ATOM 623 C C . VAL A 1 83 ? 11.219 -12.631 -8.870 1.00 74.75 83 VAL A C 1
ATOM 625 O O . VAL A 1 83 ? 10.897 -11.540 -9.339 1.00 74.75 83 VAL A O 1
ATOM 628 N N . CYS A 1 84 ? 10.565 -13.752 -9.151 1.00 64.31 84 CYS A N 1
ATOM 629 C CA . CYS A 1 84 ? 9.271 -13.719 -9.806 1.00 64.31 84 CYS A CA 1
ATOM 630 C C . CYS A 1 84 ? 8.165 -13.410 -8.787 1.00 64.31 84 CYS A C 1
ATOM 632 O O . CYS A 1 84 ? 8.229 -13.817 -7.622 1.00 64.31 84 CYS A O 1
ATOM 634 N N . GLY A 1 85 ? 7.165 -12.636 -9.218 1.00 59.97 85 GLY A N 1
ATOM 635 C CA . GLY A 1 85 ? 5.959 -12.410 -8.423 1.00 59.97 85 GLY A CA 1
ATOM 636 C C . GLY A 1 85 ? 5.284 -13.740 -8.088 1.00 59.97 85 GLY A C 1
ATOM 637 O O . GLY A 1 85 ? 5.476 -14.726 -8.796 1.00 59.97 85 GLY A O 1
ATOM 638 N N . ILE A 1 86 ? 4.508 -13.784 -7.003 1.00 54.88 86 ILE A N 1
ATOM 639 C CA . ILE A 1 86 ? 3.716 -14.974 -6.680 1.00 54.88 86 ILE A CA 1
ATOM 640 C C . ILE A 1 86 ? 2.676 -15.119 -7.800 1.00 54.88 86 ILE A C 1
ATOM 642 O O . ILE A 1 86 ? 1.828 -14.229 -7.908 1.00 54.88 86 ILE A O 1
ATOM 646 N N . PRO A 1 87 ? 2.724 -16.174 -8.638 1.00 53.31 87 PRO A N 1
ATOM 647 C CA . PRO A 1 87 ? 1.649 -16.413 -9.583 1.00 53.31 87 PRO A CA 1
ATOM 648 C C . PRO A 1 87 ? 0.384 -16.653 -8.764 1.00 53.31 87 PRO A C 1
ATOM 650 O O . PRO A 1 87 ? 0.389 -17.435 -7.804 1.00 53.31 87 PRO A O 1
ATOM 653 N N . GLU A 1 88 ? -0.690 -15.942 -9.099 1.00 51.19 88 GLU A N 1
ATOM 654 C CA . GLU A 1 88 ? -2.017 -16.313 -8.635 1.00 51.19 88 GLU A CA 1
ATOM 655 C C . GLU A 1 88 ? -2.205 -17.793 -8.980 1.00 51.19 88 GLU A C 1
ATOM 657 O O . GLU A 1 88 ? -2.072 -18.204 -10.121 1.00 51.19 88 GLU A O 1
ATOM 662 N N . ARG A 1 89 ? -2.286 -18.608 -7.929 1.00 50.34 89 ARG A N 1
ATOM 663 C CA . ARG A 1 89 ? -2.277 -20.073 -7.922 1.00 50.34 89 ARG A CA 1
ATOM 664 C C . ARG A 1 89 ? -2.683 -20.737 -9.259 1.00 50.34 89 ARG A C 1
ATOM 666 O O . ARG A 1 89 ? -3.869 -20.811 -9.554 1.00 50.34 89 ARG A O 1
ATOM 673 N N . GLY A 1 90 ? -1.688 -21.340 -9.927 1.00 55.19 90 GLY A N 1
ATOM 674 C CA . GLY A 1 90 ? -1.814 -22.066 -11.203 1.00 55.19 90 GLY A CA 1
ATOM 675 C C . GLY A 1 90 ? -1.753 -21.079 -12.371 1.00 55.19 90 GLY A C 1
ATOM 676 O O . GLY A 1 90 ? -2.590 -20.203 -12.462 1.00 55.19 90 GLY A O 1
ATOM 677 N N . ASP A 1 91 ? -0.768 -21.085 -13.258 1.00 47.38 91 ASP A N 1
ATOM 678 C CA . ASP A 1 91 ? -0.079 -22.214 -13.860 1.00 47.38 91 ASP A CA 1
ATOM 679 C C . ASP A 1 91 ? 1.296 -21.758 -14.370 1.00 47.38 91 ASP A C 1
ATOM 681 O O . ASP A 1 91 ? 1.515 -20.582 -14.647 1.00 47.38 91 ASP A O 1
ATOM 685 N N . GLU A 1 92 ? 2.203 -22.728 -14.483 1.00 54.16 92 GLU A N 1
ATOM 686 C CA . GLU A 1 92 ? 3.564 -22.601 -15.013 1.00 54.16 92 GLU A CA 1
ATOM 687 C C . GLU A 1 92 ? 4.513 -21.816 -14.099 1.00 54.16 92 GLU A C 1
ATOM 689 O O . GLU A 1 92 ? 4.579 -20.588 -14.057 1.00 54.16 92 GLU A O 1
ATOM 694 N N . ALA A 1 93 ? 5.270 -22.598 -13.322 1.00 53.56 93 ALA A N 1
ATOM 695 C CA . ALA A 1 93 ? 6.417 -22.121 -12.579 1.00 53.56 93 ALA A CA 1
ATOM 696 C C . ALA A 1 93 ? 7.249 -21.193 -13.464 1.00 53.56 93 ALA A C 1
ATOM 698 O O . ALA A 1 93 ? 7.450 -21.467 -14.647 1.00 53.56 93 ALA A O 1
ATOM 699 N N . CYS A 1 94 ? 7.793 -20.148 -12.847 1.00 50.91 94 CYS A N 1
ATOM 700 C CA . CYS A 1 94 ? 9.046 -19.563 -13.282 1.00 50.91 94 CYS A CA 1
ATOM 701 C C . CYS A 1 94 ? 9.965 -20.754 -13.588 1.00 50.91 94 CYS A C 1
ATOM 703 O O . CYS A 1 94 ? 10.441 -21.393 -12.647 1.00 50.91 94 CYS A O 1
ATOM 705 N N . ASP A 1 95 ? 10.123 -21.142 -14.862 1.00 52.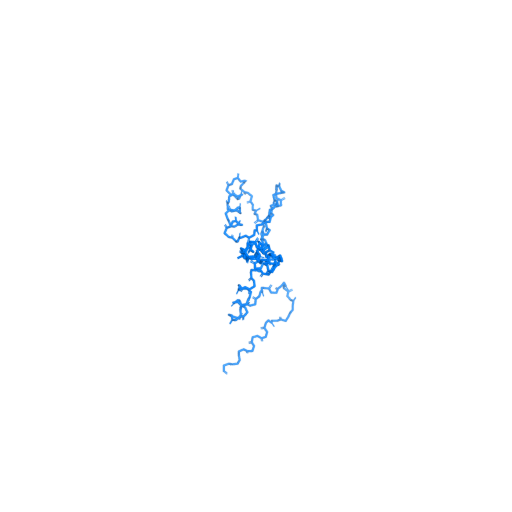66 95 ASP A N 1
ATOM 706 C CA . ASP A 1 95 ? 11.050 -22.200 -15.259 1.00 52.66 95 ASP A CA 1
ATOM 707 C C . ASP A 1 95 ? 12.416 -21.546 -15.142 1.00 52.66 95 ASP A C 1
ATOM 709 O O . ASP A 1 95 ? 13.045 -21.116 -16.108 1.00 52.66 95 ASP A O 1
ATOM 713 N N . GLY A 1 96 ? 12.810 -21.358 -13.883 1.00 53.28 96 GLY A N 1
ATOM 714 C CA . GLY A 1 96 ? 14.142 -21.068 -13.443 1.00 53.28 96 GLY A CA 1
ATOM 715 C C . GLY A 1 96 ? 14.966 -22.257 -13.862 1.00 53.28 96 GLY A C 1
ATOM 716 O O . GLY A 1 96 ? 15.356 -23.087 -13.044 1.00 53.28 96 GLY A O 1
ATOM 717 N N . ARG A 1 97 ? 15.258 -22.328 -15.158 1.00 47.38 97 ARG A N 1
ATOM 718 C CA . ARG A 1 97 ? 16.373 -23.077 -15.679 1.00 47.38 97 ARG A CA 1
ATOM 719 C C . ARG A 1 97 ? 17.625 -22.373 -15.161 1.00 47.38 97 ARG A C 1
ATOM 721 O O . ARG A 1 97 ? 18.307 -21.656 -15.880 1.00 47.38 97 ARG A O 1
ATOM 728 N N . PHE A 1 98 ? 17.905 -22.597 -13.885 1.00 49.53 98 PHE A N 1
ATOM 729 C CA . PHE A 1 98 ? 19.246 -22.764 -13.376 1.00 49.53 98 PHE A CA 1
ATOM 730 C C . PHE A 1 98 ? 19.576 -24.251 -13.541 1.00 49.53 98 PHE A C 1
ATOM 732 O O . PHE A 1 98 ? 19.189 -25.054 -12.691 1.00 49.53 98 PHE A O 1
ATOM 739 N N . PRO A 1 99 ? 20.255 -24.672 -14.621 1.00 41.31 99 PRO A N 1
ATOM 740 C CA . PRO A 1 99 ? 21.086 -25.853 -14.526 1.00 41.31 99 PRO A CA 1
ATOM 741 C C . PRO A 1 99 ? 22.399 -25.420 -13.856 1.00 41.31 99 PRO A C 1
ATOM 743 O O . PRO A 1 99 ? 23.044 -24.471 -14.307 1.00 41.31 99 PRO A O 1
ATOM 746 N N . PHE A 1 100 ? 22.759 -26.073 -12.752 1.00 52.06 100 PHE A N 1
ATOM 747 C CA . PHE A 1 100 ? 24.136 -26.033 -12.252 1.00 52.06 100 PHE A CA 1
ATOM 748 C C . PHE A 1 100 ? 25.098 -26.552 -13.328 1.00 52.06 100 PHE A C 1
ATOM 750 O O . PHE A 1 100 ? 24.699 -27.497 -14.052 1.00 52.06 100 PHE A O 1
#

Foldseek 3Di:
DDDDDDDDDDPPPPPPPPPPVCPQAFWWKWKAFPVPGDIDIDRDPVVVVVVQVVCCVVPVGHIDMDTPHHRPVVVVVCVVVVNDDDPPPDDDPPPPPPDD

Radius of gyration: 24.54 Å; chains: 1; bounding box: 39×81×58 Å